Protein AF-R2V4A9-F1 (afdb_monomer_lite)

Sequence (110 aa):
MKKFIKDTKFKLESAVFAVGTLFITDPVFAATDPQAKLVQAGNTIKGVLTALIVVVGGIACAKIVIKYLPSIDDPQEKNTMYKALGTALLVTALGGALVWLVPWAYGLLA

Secondary structure (DSSP, 8-state):
-HHHHHHHHHHHHHHHHHHHHHT--------S-HHHHHHHHHHHHHHHHHHHHHHHHHHHHHHHHHHHGGGTTSHHHHHHHHHHHHHHHHHHHHHHHHHHHHHHHHHH--

Structure (mmCIF, N/CA/C/O backbone):
data_AF-R2V4A9-F1
#
_entry.id   AF-R2V4A9-F1
#
loop_
_atom_site.group_PDB
_atom_site.id
_atom_site.type_symbol
_atom_site.label_atom_id
_atom_site.label_alt_id
_atom_site.label_comp_id
_atom_site.label_asym_id
_atom_site.label_entity_id
_atom_site.label_seq_id
_atom_site.pdbx_PDB_ins_code
_atom_site.Cartn_x
_atom_site.Cartn_y
_atom_site.Cartn_z
_atom_site.occupancy
_atom_site.B_iso_or_equiv
_atom_site.auth_seq_id
_atom_site.auth_comp_id
_atom_site.auth_asym_id
_atom_site.auth_atom_id
_atom_site.pdbx_PDB_model_num
ATOM 1 N N . MET A 1 1 ? -7.029 -21.027 10.929 1.00 48.97 1 MET A N 1
ATOM 2 C CA . MET A 1 1 ? -6.510 -19.664 10.639 1.00 48.97 1 MET A CA 1
ATOM 3 C C . MET A 1 1 ? -5.490 -19.604 9.496 1.00 48.97 1 MET A C 1
ATOM 5 O O . MET A 1 1 ? -5.660 -18.771 8.618 1.00 48.97 1 MET A O 1
ATOM 9 N N . LYS A 1 2 ? -4.481 -20.491 9.426 1.00 50.06 2 LYS A N 1
ATOM 10 C CA . LYS A 1 2 ? -3.451 -20.477 8.356 1.00 50.06 2 LYS A CA 1
ATOM 11 C C . LYS A 1 2 ? -3.996 -20.573 6.916 1.00 50.06 2 LYS A C 1
ATOM 13 O O . LYS A 1 2 ? -3.485 -19.895 6.033 1.00 50.06 2 LYS A O 1
ATOM 18 N N . LYS A 1 3 ? -5.043 -21.378 6.691 1.00 54.78 3 LYS A N 1
ATOM 19 C CA . LYS A 1 3 ? -5.654 -21.591 5.364 1.00 54.78 3 LYS A CA 1
ATOM 20 C C . LYS A 1 3 ? -6.347 -20.326 4.830 1.00 54.78 3 LYS A C 1
ATOM 22 O O . LYS A 1 3 ? -6.019 -19.856 3.753 1.00 54.78 3 LYS A O 1
ATOM 27 N N . PHE A 1 4 ? -7.160 -19.682 5.669 1.00 52.19 4 PHE A N 1
ATOM 28 C CA . PHE A 1 4 ? -7.902 -18.460 5.327 1.00 52.19 4 PHE A CA 1
ATOM 29 C C . PHE A 1 4 ? -6.993 -17.267 4.967 1.00 52.19 4 PHE A C 1
ATOM 31 O O . PHE A 1 4 ? -7.293 -16.493 4.060 1.00 52.19 4 PHE A O 1
ATOM 38 N N . ILE A 1 5 ? -5.846 -17.138 5.646 1.00 57.91 5 ILE A N 1
ATOM 39 C CA . ILE A 1 5 ? -4.835 -16.111 5.341 1.00 57.91 5 ILE A CA 1
ATOM 40 C C . ILE A 1 5 ? -4.176 -16.388 3.983 1.00 57.91 5 ILE A C 1
ATOM 42 O O . ILE A 1 5 ? -3.952 -15.455 3.218 1.00 57.91 5 ILE A O 1
ATOM 46 N N . LYS A 1 6 ? -3.894 -17.658 3.661 1.00 56.19 6 LYS A N 1
ATOM 47 C CA . LYS A 1 6 ? -3.305 -18.057 2.375 1.00 56.19 6 LYS A CA 1
ATOM 48 C C . LYS A 1 6 ? -4.262 -17.784 1.209 1.00 56.19 6 LYS A C 1
ATOM 50 O O . LYS A 1 6 ? -3.846 -17.199 0.216 1.00 56.19 6 LYS A O 1
ATOM 55 N N . ASP A 1 7 ? -5.541 -18.111 1.378 1.00 51.75 7 ASP A N 1
ATOM 56 C CA . ASP A 1 7 ? -6.569 -17.906 0.350 1.00 51.75 7 ASP A CA 1
ATOM 57 C C . ASP A 1 7 ? -6.861 -16.413 0.111 1.00 51.75 7 ASP A C 1
ATOM 59 O O . ASP A 1 7 ? -7.098 -15.991 -1.019 1.00 51.75 7 ASP A O 1
ATOM 63 N N . THR A 1 8 ? -6.796 -15.585 1.160 1.00 60.22 8 THR A N 1
ATOM 64 C CA . THR A 1 8 ? -6.966 -14.124 1.044 1.00 60.22 8 THR A CA 1
ATOM 65 C C . THR A 1 8 ? -5.762 -13.464 0.367 1.00 60.22 8 THR A C 1
ATOM 67 O O . THR A 1 8 ? -5.945 -12.575 -0.460 1.00 60.22 8 THR A O 1
ATOM 70 N N . LYS A 1 9 ? -4.537 -13.922 0.666 1.00 59.56 9 LYS A N 1
ATOM 71 C CA . LYS A 1 9 ? -3.318 -13.467 -0.022 1.00 59.56 9 LYS A CA 1
ATOM 72 C C . LYS A 1 9 ? -3.349 -13.812 -1.508 1.00 59.56 9 LYS A C 1
ATOM 74 O O . LYS A 1 9 ? -3.130 -12.931 -2.325 1.00 59.56 9 LYS A O 1
ATOM 79 N N . PHE A 1 10 ? -3.722 -15.046 -1.849 1.00 60.72 10 PHE A N 1
ATOM 80 C CA . PHE A 1 10 ? -3.821 -15.491 -3.239 1.00 60.72 10 PHE A CA 1
ATOM 81 C C . PHE A 1 10 ? -4.851 -14.681 -4.046 1.00 60.72 10 PHE A C 1
ATOM 83 O O . PHE A 1 10 ? -4.580 -14.276 -5.171 1.00 60.72 10 PHE A O 1
ATOM 90 N N . LYS A 1 11 ? -6.013 -14.369 -3.451 1.00 69.50 11 LYS A N 1
ATOM 91 C CA . LYS A 1 11 ? -7.037 -13.517 -4.084 1.00 69.50 11 LYS A CA 1
ATOM 92 C C . LYS A 1 11 ? -6.574 -12.072 -4.282 1.00 69.50 11 LYS A C 1
ATOM 94 O O . LYS A 1 11 ? -6.892 -11.462 -5.302 1.00 69.50 11 LYS A O 1
ATOM 99 N N . LEU A 1 12 ? -5.830 -11.526 -3.320 1.00 66.12 12 LEU A N 1
ATOM 100 C CA . LEU A 1 12 ? -5.251 -10.187 -3.422 1.00 66.12 12 LEU A CA 1
ATOM 101 C C . LEU A 1 12 ? -4.189 -10.138 -4.527 1.00 66.12 12 LEU A C 1
ATOM 103 O O . LEU A 1 12 ? -4.226 -9.240 -5.359 1.00 66.12 12 LEU A O 1
ATOM 107 N N . GLU A 1 13 ? -3.303 -11.134 -4.582 1.00 68.06 13 GLU A N 1
ATOM 108 C CA . GLU A 1 13 ? -2.282 -11.268 -5.627 1.00 68.06 13 GLU A CA 1
ATOM 109 C C . GLU A 1 13 ? -2.910 -11.418 -7.018 1.00 68.06 13 GLU A C 1
ATOM 111 O O . GLU A 1 13 ? -2.482 -10.743 -7.951 1.00 68.06 13 GLU A O 1
ATOM 116 N N . SER A 1 14 ? -3.981 -12.209 -7.162 1.00 69.00 14 SER A N 1
ATOM 117 C CA . SER A 1 14 ? -4.682 -12.344 -8.446 1.00 69.00 14 SER A CA 1
ATOM 118 C C . SER A 1 14 ? -5.387 -11.057 -8.882 1.00 69.00 14 SER A C 1
ATOM 120 O O . SER A 1 14 ? -5.401 -10.739 -10.068 1.00 69.00 14 SER A O 1
ATOM 122 N N . ALA A 1 15 ? -5.955 -10.298 -7.938 1.00 70.75 15 ALA A N 1
ATOM 123 C CA . ALA A 1 15 ? -6.600 -9.020 -8.237 1.00 70.75 15 ALA A CA 1
ATOM 124 C C . ALA A 1 15 ? -5.564 -7.957 -8.632 1.00 70.75 15 ALA A C 1
ATOM 126 O O . ALA A 1 15 ? -5.769 -7.229 -9.598 1.00 70.75 15 ALA A O 1
ATOM 127 N N . VAL A 1 16 ? -4.424 -7.922 -7.935 1.00 67.56 16 VAL A N 1
ATOM 128 C CA . VAL A 1 16 ? -3.268 -7.083 -8.277 1.00 67.56 16 VAL A CA 1
ATOM 129 C C . VAL A 1 16 ? -2.733 -7.429 -9.664 1.00 67.56 16 VAL A C 1
ATOM 131 O O . VAL A 1 16 ? -2.485 -6.524 -10.454 1.00 67.56 16 VAL A O 1
ATOM 134 N N . PHE A 1 17 ? -2.602 -8.718 -9.983 1.00 69.56 17 PHE A N 1
ATOM 135 C CA . PHE A 1 17 ? -2.137 -9.171 -11.290 1.00 69.56 17 PHE A CA 1
ATOM 136 C C . PHE A 1 17 ? -3.105 -8.767 -12.408 1.00 69.56 17 PHE A C 1
ATOM 138 O O . PHE A 1 17 ? -2.676 -8.160 -13.384 1.00 69.56 17 PHE A O 1
ATOM 145 N N . ALA A 1 18 ? -4.408 -9.016 -12.232 1.00 70.88 18 ALA A N 1
ATOM 146 C CA . ALA A 1 18 ? -5.434 -8.680 -13.220 1.00 70.88 18 ALA A CA 1
ATOM 147 C C . ALA A 1 18 ? -5.531 -7.167 -13.477 1.00 70.88 18 ALA A C 1
ATOM 149 O O . ALA A 1 18 ? -5.573 -6.726 -14.627 1.00 70.88 18 ALA A O 1
ATOM 150 N N . VAL A 1 19 ? -5.512 -6.363 -12.409 1.00 67.75 19 VAL A N 1
ATOM 151 C CA . VAL A 1 19 ? -5.490 -4.899 -12.505 1.00 67.75 19 VAL A CA 1
ATOM 152 C C . VAL A 1 19 ? -4.182 -4.424 -13.143 1.00 67.75 19 VAL A C 1
ATOM 154 O O . VAL A 1 19 ? -4.213 -3.573 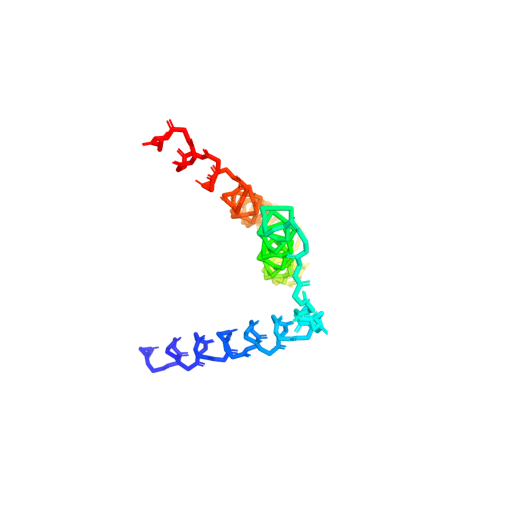-14.024 1.00 67.75 19 VAL A O 1
ATOM 157 N N . GLY A 1 20 ? -3.045 -5.018 -12.774 1.00 64.19 20 GLY A N 1
ATOM 158 C CA . GLY A 1 20 ? -1.741 -4.717 -13.363 1.00 64.19 20 GLY A CA 1
ATOM 159 C C . GLY A 1 20 ? -1.698 -4.957 -14.872 1.00 64.19 20 GLY A C 1
ATOM 160 O O . GLY A 1 20 ? -1.215 -4.099 -15.604 1.00 64.19 20 GLY A O 1
ATOM 161 N N . THR A 1 21 ? -2.274 -6.059 -15.361 1.00 64.88 21 THR A N 1
ATOM 162 C CA . THR A 1 21 ? -2.353 -6.343 -16.805 1.00 64.88 21 THR A CA 1
ATOM 163 C C . THR A 1 21 ? -3.237 -5.367 -17.580 1.00 64.88 21 THR A C 1
ATOM 165 O O . THR A 1 21 ? -2.939 -5.093 -18.737 1.00 64.88 21 THR A O 1
ATOM 168 N N . LEU A 1 22 ? -4.277 -4.790 -16.967 1.00 62.31 22 LEU A N 1
ATOM 169 C CA . LEU A 1 22 ? -5.114 -3.775 -17.626 1.00 62.31 22 LEU A CA 1
ATOM 170 C C . LEU A 1 22 ? -4.375 -2.446 -17.850 1.00 62.31 22 LEU A C 1
ATOM 172 O O . LEU A 1 22 ? -4.756 -1.686 -18.735 1.00 62.31 22 LEU A O 1
ATOM 176 N N . PHE A 1 23 ? -3.319 -2.171 -17.079 1.00 59.31 23 PHE A N 1
ATOM 177 C CA . PHE A 1 23 ? -2.495 -0.965 -17.218 1.00 59.31 23 PHE A CA 1
ATOM 178 C C . PHE A 1 23 ? -1.253 -1.161 -18.108 1.00 59.31 23 PHE A C 1
ATOM 180 O O . PHE A 1 23 ? -0.544 -0.192 -18.374 1.00 59.31 23 PHE A O 1
ATOM 187 N N . ILE A 1 24 ? -0.977 -2.387 -18.573 1.00 61.47 24 ILE A N 1
ATOM 188 C CA . ILE A 1 24 ? 0.168 -2.727 -19.434 1.00 61.47 24 ILE A CA 1
ATOM 189 C C . ILE A 1 24 ? -0.373 -3.172 -20.800 1.00 61.47 24 ILE A C 1
ATOM 191 O O . ILE A 1 24 ? -0.322 -4.346 -21.153 1.00 61.47 24 ILE A O 1
ATOM 195 N N . THR A 1 25 ? -0.951 -2.249 -21.567 1.00 56.59 25 THR A N 1
ATOM 196 C CA . THR A 1 25 ? -1.466 -2.545 -22.920 1.00 56.59 25 THR A CA 1
ATOM 197 C C . THR A 1 25 ? -0.662 -1.894 -24.040 1.00 56.59 25 THR A C 1
ATOM 199 O O . THR A 1 25 ? -1.074 -1.985 -25.191 1.00 56.59 25 THR A O 1
ATOM 202 N N . ASP A 1 26 ? 0.478 -1.260 -23.751 1.00 59.31 26 ASP A N 1
ATOM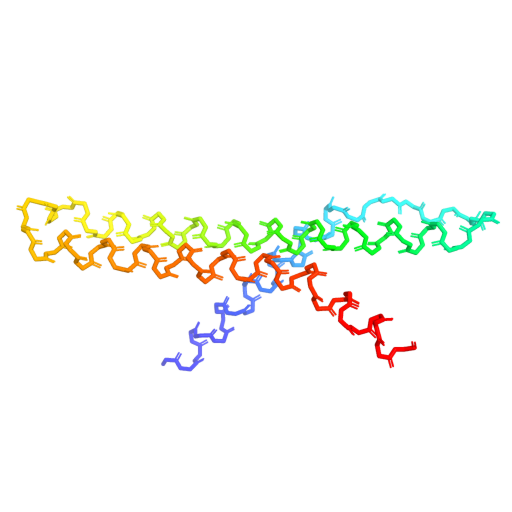 203 C CA . ASP A 1 26 ? 1.299 -0.657 -24.803 1.00 59.31 26 ASP A CA 1
ATOM 204 C C . ASP A 1 26 ? 2.145 -1.725 -25.526 1.00 59.31 26 ASP A C 1
ATOM 206 O O . ASP A 1 26 ? 3.036 -2.324 -24.911 1.00 59.31 26 ASP A O 1
ATOM 210 N N . PRO A 1 27 ? 1.911 -1.982 -26.829 1.00 56.53 27 PRO A N 1
ATOM 211 C CA . PRO A 1 27 ? 2.752 -2.880 -27.607 1.00 56.53 27 PRO A CA 1
ATOM 212 C C . PRO A 1 27 ? 4.163 -2.295 -27.752 1.00 56.53 27 PRO A C 1
ATOM 214 O O . PRO A 1 27 ? 4.352 -1.149 -28.167 1.00 56.53 27 PRO A O 1
ATOM 217 N N . VAL A 1 28 ? 5.176 -3.103 -27.431 1.00 54.12 28 VAL A N 1
ATOM 218 C CA . VAL A 1 28 ? 6.590 -2.759 -27.626 1.00 54.12 28 VAL A CA 1
ATOM 219 C C . VAL A 1 28 ? 6.907 -2.821 -29.121 1.00 54.12 28 VAL A C 1
ATOM 221 O O . VAL A 1 28 ? 7.280 -3.863 -29.653 1.00 54.12 28 VAL A O 1
ATOM 224 N N . PHE A 1 29 ? 6.754 -1.696 -29.818 1.00 54.47 29 PHE A N 1
ATOM 225 C CA . PHE A 1 29 ? 7.393 -1.503 -31.117 1.00 54.47 29 PHE A CA 1
ATOM 226 C C . PHE A 1 29 ? 8.893 -1.290 -30.903 1.00 54.47 29 PHE A C 1
ATOM 228 O O . PHE A 1 29 ? 9.291 -0.593 -29.967 1.00 54.47 29 PHE A O 1
ATOM 235 N N . ALA A 1 30 ? 9.717 -1.915 -31.750 1.00 53.78 30 ALA A N 1
ATOM 236 C CA . ALA A 1 30 ? 11.175 -1.819 -31.719 1.00 53.78 30 ALA A CA 1
ATOM 237 C C . ALA A 1 30 ? 11.616 -0.351 -31.581 1.00 53.78 30 ALA A C 1
ATOM 239 O O . ALA A 1 30 ? 11.436 0.456 -32.491 1.00 53.78 30 ALA A O 1
ATOM 240 N N . ALA A 1 31 ? 12.119 0.009 -30.402 1.00 54.41 31 ALA A N 1
ATOM 241 C CA . ALA A 1 31 ? 12.403 1.390 -30.057 1.00 54.41 31 ALA A CA 1
ATOM 242 C C . ALA A 1 31 ? 13.780 1.808 -30.576 1.00 54.41 31 ALA A C 1
ATOM 244 O O . ALA A 1 31 ? 14.772 1.124 -30.336 1.00 54.41 31 ALA A O 1
ATOM 245 N N . THR A 1 32 ? 13.838 2.966 -31.229 1.00 61.31 32 THR A N 1
ATOM 246 C CA . THR A 1 32 ? 15.072 3.654 -31.639 1.00 61.31 32 THR A CA 1
ATOM 247 C C . THR A 1 32 ? 15.928 4.111 -30.452 1.00 61.31 32 THR A C 1
ATOM 249 O O . THR A 1 32 ? 17.126 4.301 -30.624 1.00 61.31 32 THR A O 1
ATOM 252 N N . ASP A 1 33 ? 15.339 4.244 -29.256 1.00 68.25 33 ASP A N 1
ATOM 253 C CA . ASP A 1 33 ? 16.036 4.564 -28.004 1.00 68.25 33 ASP A CA 1
ATOM 254 C C . ASP A 1 33 ? 15.528 3.672 -26.844 1.00 68.25 33 ASP A C 1
ATOM 256 O O . ASP A 1 33 ? 14.510 3.972 -26.199 1.00 68.25 33 ASP A O 1
ATOM 260 N N . PRO A 1 34 ? 16.197 2.532 -26.589 1.00 73.75 34 PRO A N 1
ATOM 261 C CA . PRO A 1 34 ? 15.801 1.576 -25.557 1.00 73.75 34 PRO A CA 1
ATOM 262 C C . PRO A 1 34 ? 15.770 2.174 -24.145 1.00 73.75 34 PRO A C 1
ATOM 264 O O . PRO A 1 34 ? 14.937 1.779 -23.328 1.00 73.75 34 PRO A O 1
ATOM 267 N N . GLN A 1 35 ? 16.633 3.150 -23.845 1.00 75.69 35 GLN A N 1
ATOM 268 C CA . GLN A 1 35 ? 16.759 3.713 -22.501 1.00 75.69 35 GLN A CA 1
ATOM 269 C C . GLN A 1 35 ? 15.528 4.542 -22.120 1.00 75.69 35 GLN A C 1
ATOM 271 O O . GLN A 1 35 ? 14.984 4.381 -21.025 1.00 75.69 35 GLN A O 1
ATOM 276 N N . ALA A 1 36 ? 15.027 5.366 -23.042 1.00 74.81 36 ALA A N 1
ATOM 277 C CA . ALA A 1 36 ? 13.812 6.150 -22.824 1.00 74.81 36 ALA A CA 1
ATOM 278 C C . ALA A 1 36 ? 12.586 5.255 -22.559 1.00 74.81 36 ALA A C 1
ATOM 280 O O . ALA A 1 36 ? 11.746 5.568 -21.710 1.00 74.81 36 ALA A O 1
ATOM 281 N N . LYS A 1 37 ? 12.498 4.101 -23.237 1.00 75.06 37 LYS A N 1
ATOM 282 C CA . LYS A 1 37 ? 11.414 3.130 -23.024 1.00 75.06 37 LYS A CA 1
ATOM 283 C C . LYS A 1 37 ? 11.513 2.414 -21.682 1.00 75.06 37 LYS A C 1
ATOM 285 O O . LYS A 1 37 ? 10.483 2.222 -21.039 1.00 75.06 37 LYS A O 1
ATOM 290 N N . LEU A 1 38 ? 12.720 2.076 -21.226 1.00 77.75 38 LEU A N 1
ATOM 291 C CA . LEU A 1 38 ? 12.925 1.484 -19.900 1.00 77.75 38 LEU A CA 1
ATOM 292 C C . LEU A 1 38 ? 12.543 2.457 -18.778 1.00 77.75 38 LEU A C 1
ATOM 294 O O . LEU A 1 38 ? 11.885 2.053 -17.819 1.00 77.75 38 LEU A O 1
ATOM 298 N N . VAL A 1 39 ? 12.878 3.744 -18.916 1.00 81.69 39 VAL A N 1
ATOM 299 C CA . VAL A 1 39 ? 12.470 4.779 -17.951 1.00 81.69 39 VAL A CA 1
ATOM 300 C C . VAL A 1 39 ? 10.948 4.939 -17.930 1.00 81.69 39 VAL A C 1
ATOM 302 O O . VAL A 1 39 ? 10.352 4.995 -16.852 1.00 81.69 39 VAL A O 1
ATOM 305 N N . GLN A 1 40 ? 10.304 4.958 -19.101 1.00 81.00 40 GLN A N 1
ATOM 306 C CA . GLN A 1 40 ? 8.846 5.023 -19.202 1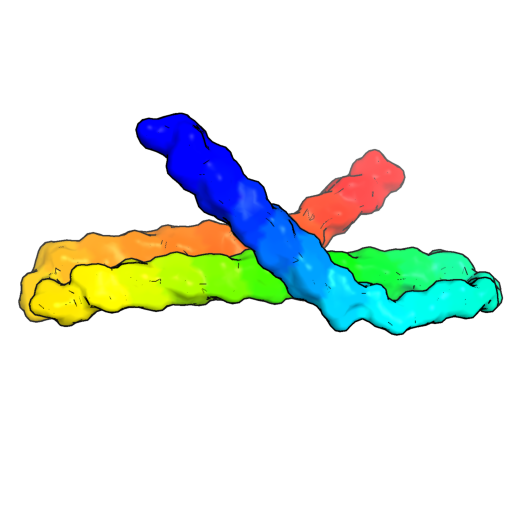.00 81.00 40 GLN A CA 1
ATOM 307 C C . GLN A 1 40 ? 8.183 3.808 -18.539 1.00 81.00 40 GLN A C 1
ATOM 309 O O . GLN A 1 40 ? 7.323 3.983 -17.679 1.00 81.00 40 GLN A O 1
ATOM 314 N N . ALA A 1 41 ? 8.624 2.591 -18.869 1.00 78.31 41 ALA A N 1
ATOM 315 C CA . ALA A 1 41 ? 8.110 1.362 -18.268 1.00 78.31 41 ALA A CA 1
ATOM 316 C C . ALA A 1 41 ? 8.313 1.341 -16.743 1.00 78.31 41 ALA A C 1
ATOM 318 O O . ALA A 1 41 ? 7.392 1.006 -15.997 1.00 78.31 41 ALA A O 1
ATOM 319 N N . GLY A 1 42 ? 9.485 1.772 -16.263 1.00 82.56 42 GLY A N 1
ATOM 320 C CA . GLY A 1 42 ? 9.771 1.904 -14.836 1.00 82.56 42 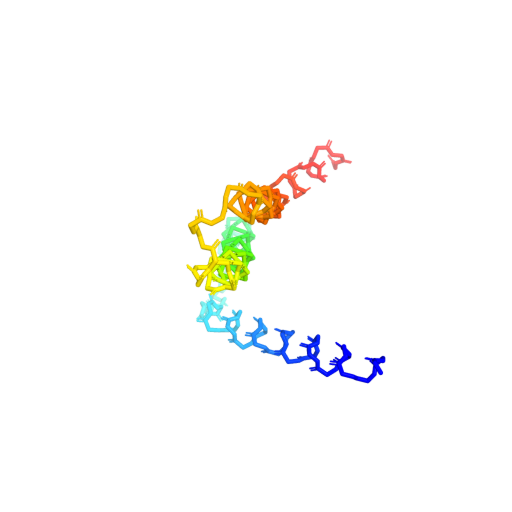GLY A CA 1
ATOM 321 C C . GLY A 1 42 ? 8.829 2.882 -14.128 1.00 82.56 42 GLY A C 1
ATOM 322 O O . GLY A 1 42 ? 8.355 2.591 -13.030 1.00 82.56 42 GLY A O 1
ATOM 323 N N . ASN A 1 43 ? 8.499 4.010 -14.758 1.00 85.69 43 ASN A N 1
ATOM 324 C CA . ASN A 1 43 ? 7.532 4.965 -14.212 1.00 85.69 43 ASN A CA 1
ATOM 325 C C . ASN A 1 43 ? 6.095 4.421 -14.229 1.00 85.69 43 ASN A C 1
ATOM 327 O O . ASN A 1 43 ? 5.370 4.627 -13.255 1.00 85.69 43 ASN A O 1
ATOM 331 N N . THR A 1 44 ? 5.699 3.672 -15.263 1.00 85.38 44 THR A N 1
ATOM 332 C CA . THR A 1 44 ? 4.393 2.992 -15.303 1.00 85.38 44 THR A CA 1
ATOM 333 C C . THR A 1 44 ? 4.257 1.988 -14.158 1.00 85.38 44 THR A C 1
ATOM 335 O O . THR A 1 44 ? 3.260 2.012 -13.438 1.00 85.38 44 THR A O 1
ATOM 338 N N . ILE A 1 45 ? 5.281 1.160 -13.919 1.00 85.56 45 ILE A N 1
ATOM 339 C CA . ILE A 1 45 ? 5.286 0.182 -12.818 1.00 85.56 45 ILE A CA 1
ATOM 340 C C . ILE A 1 45 ? 5.170 0.883 -11.458 1.00 85.56 45 ILE A C 1
ATOM 342 O O . ILE A 1 45 ? 4.364 0.466 -10.623 1.00 85.56 45 ILE A O 1
ATOM 346 N N . LYS A 1 46 ? 5.919 1.976 -11.241 1.00 85.62 46 LYS A N 1
ATOM 347 C CA . LYS A 1 46 ? 5.794 2.796 -10.023 1.00 85.62 46 LYS A CA 1
ATOM 348 C C . LYS A 1 46 ? 4.370 3.326 -9.855 1.00 85.62 46 LYS A C 1
ATOM 350 O O . LYS A 1 46 ? 3.805 3.208 -8.772 1.00 85.62 46 LYS A O 1
ATOM 355 N N . GLY A 1 47 ? 3.773 3.845 -10.927 1.00 86.00 47 GLY A N 1
ATOM 356 C CA . GLY A 1 47 ? 2.400 4.349 -10.923 1.00 86.00 47 GLY A CA 1
ATOM 357 C C . GLY A 1 47 ? 1.380 3.289 -10.503 1.00 86.00 47 GLY A C 1
ATOM 358 O O . GLY A 1 47 ? 0.591 3.529 -9.588 1.00 86.00 47 GLY A O 1
ATOM 359 N N . VAL A 1 48 ? 1.437 2.098 -11.106 1.00 87.94 48 VAL A N 1
ATOM 360 C CA . VAL A 1 48 ? 0.527 0.985 -10.781 1.00 87.94 48 VAL A CA 1
ATOM 361 C C . VAL A 1 48 ? 0.712 0.519 -9.333 1.00 87.94 48 VAL A C 1
ATOM 363 O O . VAL A 1 48 ? -0.270 0.354 -8.609 1.00 87.94 48 VAL A O 1
ATOM 366 N N . LEU A 1 49 ? 1.958 0.357 -8.875 1.00 87.69 49 LEU A N 1
ATOM 367 C CA . LEU A 1 49 ? 2.252 -0.044 -7.496 1.00 87.69 49 LEU A CA 1
ATOM 368 C C . LEU A 1 49 ? 1.749 0.988 -6.479 1.00 87.69 49 LEU A C 1
ATOM 370 O O . LEU A 1 49 ? 1.098 0.614 -5.503 1.00 87.69 49 LEU A O 1
ATOM 374 N N . THR A 1 50 ? 1.993 2.282 -6.710 1.00 89.62 50 THR A N 1
ATOM 375 C CA . THR A 1 50 ? 1.474 3.347 -5.841 1.00 89.62 50 THR A CA 1
ATOM 376 C C . THR A 1 50 ? -0.056 3.352 -5.828 1.00 89.62 50 THR A C 1
ATOM 378 O O . THR A 1 50 ? -0.645 3.415 -4.749 1.00 89.62 50 THR A O 1
ATOM 381 N N . ALA A 1 51 ? -0.708 3.223 -6.988 1.00 85.19 51 ALA A N 1
ATOM 382 C CA . ALA A 1 51 ? -2.168 3.197 -7.082 1.00 85.19 51 ALA A CA 1
ATOM 383 C C . ALA A 1 51 ? -2.779 2.036 -6.281 1.00 85.19 51 ALA A C 1
ATOM 385 O O . ALA A 1 51 ? -3.723 2.239 -5.517 1.00 85.19 51 ALA A O 1
ATOM 386 N N . LEU A 1 52 ? -2.202 0.836 -6.381 1.00 88.31 52 LEU A N 1
ATOM 387 C CA . LEU A 1 52 ? -2.654 -0.328 -5.616 1.00 88.31 52 LEU A CA 1
ATOM 388 C C . LEU A 1 52 ? -2.519 -0.119 -4.102 1.00 88.31 52 LEU A C 1
ATOM 390 O O . LEU A 1 52 ? -3.450 -0.430 -3.357 1.00 88.31 52 LEU A O 1
ATOM 394 N N . ILE A 1 53 ? -1.396 0.440 -3.642 1.00 91.44 53 ILE A N 1
ATOM 395 C CA . ILE A 1 53 ? -1.180 0.729 -2.216 1.00 91.44 53 ILE A CA 1
ATOM 396 C C . ILE A 1 53 ? -2.213 1.737 -1.706 1.00 91.44 53 ILE A C 1
ATOM 398 O O . ILE A 1 53 ? -2.801 1.521 -0.646 1.00 91.44 53 ILE A O 1
ATOM 402 N N . VAL A 1 54 ? -2.479 2.799 -2.470 1.00 91.19 54 VAL A N 1
ATOM 403 C CA . VAL A 1 54 ? -3.475 3.818 -2.107 1.00 91.19 54 VAL A CA 1
ATOM 404 C C . VAL A 1 54 ? -4.881 3.220 -2.037 1.00 91.19 54 VAL A C 1
ATOM 406 O O . VAL A 1 54 ? -5.605 3.500 -1.084 1.00 91.19 54 VAL A O 1
ATOM 409 N N . VAL A 1 55 ? -5.262 2.352 -2.980 1.00 90.06 55 VAL A N 1
ATOM 410 C CA . VAL A 1 55 ? -6.573 1.678 -2.962 1.00 90.06 55 VAL A CA 1
ATOM 411 C C . VAL A 1 55 ? -6.719 0.789 -1.727 1.00 90.06 55 VAL A C 1
ATOM 413 O O . VAL A 1 55 ? -7.701 0.906 -0.992 1.00 90.06 55 VAL A O 1
ATOM 416 N N . VAL A 1 56 ? -5.736 -0.073 -1.448 1.00 90.06 56 VAL A N 1
ATOM 417 C CA . VAL A 1 56 ? -5.779 -0.967 -0.278 1.00 90.06 56 VAL A CA 1
ATOM 418 C C . VAL A 1 56 ? -5.779 -0.166 1.029 1.00 90.06 56 VAL A C 1
ATOM 420 O O . VAL A 1 56 ? -6.549 -0.477 1.942 1.00 90.06 56 VAL A O 1
ATOM 423 N N . GLY A 1 57 ? -4.965 0.889 1.110 1.00 91.69 57 GLY A N 1
ATOM 424 C CA . GLY A 1 57 ? -4.912 1.788 2.258 1.00 91.69 57 GLY A CA 1
ATOM 425 C C . GLY A 1 57 ? -6.221 2.541 2.487 1.00 91.69 57 GLY A C 1
ATOM 426 O O . GLY A 1 57 ? -6.715 2.594 3.615 1.00 91.69 57 GLY A O 1
ATOM 427 N N . GLY A 1 58 ? -6.844 3.037 1.415 1.00 90.19 58 GLY A N 1
ATOM 428 C CA . GLY A 1 58 ? -8.156 3.679 1.457 1.00 90.19 58 GLY A CA 1
ATOM 429 C C . GLY A 1 58 ? -9.249 2.738 1.966 1.00 90.19 58 GLY A C 1
ATOM 430 O O . GLY A 1 58 ? -10.009 3.105 2.862 1.00 90.19 58 GLY A O 1
ATOM 431 N N . ILE A 1 59 ? -9.275 1.489 1.483 1.00 92.06 59 ILE A N 1
ATOM 432 C CA . ILE A 1 59 ? -10.217 0.464 1.966 1.00 92.06 59 ILE A CA 1
ATOM 433 C C . ILE A 1 59 ? -9.984 0.169 3.456 1.00 92.06 59 ILE A C 1
ATOM 435 O O . ILE A 1 59 ? -10.944 0.050 4.220 1.00 92.06 59 ILE A O 1
ATOM 439 N N . ALA A 1 60 ? -8.729 0.070 3.900 1.00 92.19 60 ALA A N 1
ATOM 440 C CA . ALA A 1 60 ? -8.410 -0.146 5.311 1.00 92.19 60 ALA A CA 1
ATOM 441 C C . ALA A 1 60 ? -8.882 1.022 6.196 1.00 92.19 60 ALA A C 1
ATOM 443 O O . ALA A 1 60 ? -9.487 0.783 7.243 1.00 92.19 60 ALA A O 1
ATOM 444 N N . CYS A 1 61 ? -8.681 2.266 5.753 1.00 91.00 61 CYS A N 1
ATOM 445 C CA . CYS A 1 61 ? -9.155 3.461 6.452 1.00 91.00 61 CYS A CA 1
ATOM 446 C C . CYS A 1 61 ? -10.687 3.492 6.543 1.00 91.00 61 CYS A C 1
ATOM 448 O O . CYS A 1 61 ? -11.234 3.678 7.630 1.00 91.00 61 CYS A O 1
ATOM 450 N N . ALA A 1 62 ? -11.384 3.222 5.434 1.00 91.94 62 ALA A N 1
ATOM 451 C CA . ALA A 1 62 ? -12.844 3.155 5.404 1.00 91.94 62 ALA A CA 1
ATOM 452 C C . ALA A 1 62 ? -13.388 2.093 6.373 1.00 91.94 62 ALA A C 1
ATOM 454 O O . ALA A 1 62 ? -14.335 2.351 7.114 1.00 91.94 62 ALA A O 1
ATOM 455 N N . LYS A 1 63 ? -12.745 0.919 6.441 1.00 90.81 63 LYS A N 1
ATOM 456 C CA . LYS A 1 63 ? -13.114 -0.136 7.396 1.00 90.81 63 LYS A CA 1
ATOM 457 C C . LYS A 1 63 ? -12.972 0.301 8.854 1.00 90.81 63 LYS A C 1
ATOM 459 O O . LYS A 1 63 ? -13.797 -0.096 9.672 1.00 90.81 63 LYS A O 1
ATOM 464 N N . ILE A 1 64 ? -11.940 1.080 9.188 1.00 92.06 64 ILE A N 1
ATOM 465 C CA . ILE A 1 64 ? -11.758 1.615 10.545 1.00 92.06 64 ILE A CA 1
ATOM 466 C C . ILE A 1 64 ? -12.902 2.573 10.871 1.00 92.06 64 ILE A C 1
ATOM 468 O O . ILE A 1 64 ? -13.561 2.392 11.889 1.00 92.06 64 ILE A O 1
ATOM 472 N N . VAL A 1 65 ? -13.189 3.529 9.984 1.00 90.88 65 VAL A N 1
ATOM 473 C CA . VAL A 1 65 ? -14.269 4.505 10.193 1.00 90.88 65 VAL A CA 1
ATOM 474 C C . VAL A 1 65 ? -15.613 3.803 10.383 1.00 90.88 65 VAL A C 1
ATOM 476 O O . VAL A 1 65 ? -16.275 4.042 11.386 1.00 90.88 65 VAL A O 1
ATOM 479 N N . ILE A 1 66 ? -15.981 2.873 9.494 1.00 93.00 66 ILE A N 1
ATOM 480 C CA . ILE A 1 66 ? -17.253 2.131 9.583 1.00 93.00 66 ILE A CA 1
ATOM 481 C C . ILE A 1 66 ? -17.368 1.363 10.907 1.00 93.00 66 ILE A C 1
ATOM 483 O O . ILE A 1 66 ? -18.454 1.291 11.476 1.00 93.00 66 ILE A O 1
ATOM 487 N N . LYS A 1 67 ? -16.263 0.804 11.418 1.00 91.00 67 LYS A N 1
ATOM 488 C CA . LYS A 1 67 ? -16.262 0.039 12.672 1.00 91.00 67 LYS A CA 1
ATOM 489 C C . LYS A 1 67 ? -16.551 0.910 13.898 1.00 91.00 67 LYS A C 1
ATOM 491 O O . LYS A 1 67 ? -17.251 0.450 14.792 1.00 91.00 67 LYS A O 1
ATOM 496 N N . TYR A 1 68 ? -15.996 2.119 13.956 1.00 89.62 68 TYR A N 1
ATOM 497 C CA . TYR A 1 68 ? -16.110 2.994 15.130 1.00 89.62 68 TYR A CA 1
ATOM 498 C C . TYR A 1 68 ? -17.234 4.035 15.013 1.00 89.62 68 TYR A C 1
ATOM 500 O O . TYR A 1 68 ? -17.585 4.654 16.012 1.00 89.62 68 TYR A O 1
ATOM 508 N N . LEU A 1 69 ? -17.837 4.200 13.829 1.00 90.25 69 LEU A N 1
ATOM 509 C CA . LEU A 1 69 ? -18.945 5.134 13.597 1.00 90.25 69 LEU A CA 1
ATOM 510 C C . LEU A 1 69 ? -20.127 4.956 14.573 1.00 90.25 69 LEU A C 1
ATOM 512 O O . LEU A 1 69 ? -20.611 5.970 15.068 1.00 90.25 69 LEU A O 1
ATOM 516 N N . PRO A 1 70 ? -20.582 3.727 14.909 1.00 91.25 70 PRO A N 1
ATOM 517 C CA . PRO A 1 70 ? -21.705 3.540 15.833 1.00 91.25 70 PRO A CA 1
ATOM 518 C C . PRO A 1 70 ? -21.398 3.936 17.284 1.00 91.25 70 PRO A C 1
ATOM 520 O O . PRO A 1 70 ? -22.319 4.117 18.071 1.00 91.25 70 PRO A O 1
ATOM 523 N N . SER A 1 71 ? -20.118 4.036 17.650 1.00 89.38 71 SER A N 1
ATOM 524 C CA . SER A 1 71 ? -19.651 4.308 19.017 1.00 89.38 71 SER A CA 1
ATOM 525 C C . SER A 1 71 ? -18.885 5.631 19.107 1.00 89.38 71 SER A C 1
ATOM 527 O O . SER A 1 71 ? -18.101 5.836 20.028 1.00 89.38 71 SER A O 1
ATOM 529 N N . ILE A 1 72 ? -19.089 6.536 18.144 1.00 84.00 72 ILE A N 1
ATOM 530 C CA . ILE A 1 72 ? -18.327 7.788 18.029 1.00 84.00 72 ILE A CA 1
ATOM 531 C C . ILE A 1 72 ? -18.609 8.789 19.158 1.00 84.00 72 ILE A C 1
ATOM 533 O O . ILE A 1 72 ? -17.794 9.680 19.423 1.00 84.00 72 ILE A O 1
ATOM 537 N N . ASP A 1 73 ? -19.749 8.621 19.823 1.00 85.25 73 ASP A N 1
ATOM 538 C CA . ASP A 1 73 ? -20.173 9.444 20.950 1.00 85.25 73 ASP A CA 1
ATOM 539 C C . ASP A 1 73 ? -19.342 9.160 22.213 1.00 85.25 73 ASP A C 1
ATOM 541 O O . ASP A 1 73 ? -19.211 10.038 23.067 1.00 85.25 73 ASP A O 1
ATOM 545 N N . ASP A 1 74 ? -18.710 7.981 22.309 1.00 88.38 74 ASP A N 1
ATOM 546 C CA . ASP A 1 74 ? -17.788 7.649 23.396 1.00 88.38 74 ASP A CA 1
ATOM 547 C C . ASP A 1 74 ? -16.403 8.298 23.154 1.00 88.38 74 ASP A C 1
ATOM 549 O O . ASP A 1 74 ? -15.727 8.013 22.151 1.00 88.38 74 ASP A O 1
ATOM 553 N N . PRO A 1 75 ? -15.923 9.166 24.069 1.00 87.19 75 PRO A N 1
ATOM 554 C CA . PRO A 1 75 ? -14.612 9.800 23.958 1.00 87.19 75 PRO A CA 1
ATOM 555 C C . PRO A 1 75 ? -13.435 8.818 23.842 1.00 87.19 75 PRO A C 1
ATOM 557 O O . PRO A 1 75 ? -12.449 9.135 23.165 1.00 87.19 75 PRO A O 1
ATOM 560 N N . GLN A 1 76 ? -13.505 7.650 24.489 1.00 89.31 76 GLN A N 1
ATOM 561 C CA . GLN A 1 76 ? -12.434 6.650 24.456 1.00 89.31 76 GLN A CA 1
ATOM 562 C C . GLN A 1 76 ? -12.363 5.947 23.098 1.00 89.31 76 GLN A C 1
ATOM 564 O O . GLN A 1 76 ? -11.282 5.859 22.503 1.00 89.31 76 GLN A O 1
ATOM 569 N N . GLU A 1 77 ? -13.506 5.506 22.578 1.00 87.81 77 GLU A N 1
ATOM 570 C CA . GLU A 1 77 ? -13.602 4.835 21.278 1.00 87.81 77 GLU A CA 1
ATOM 571 C C . GLU A 1 77 ? -13.205 5.775 20.135 1.00 87.81 77 GLU A C 1
ATOM 573 O O . GLU A 1 77 ? -12.447 5.397 19.239 1.00 87.81 77 GLU A O 1
ATOM 578 N N . LYS A 1 78 ? -13.590 7.053 20.219 1.00 86.69 78 LYS A N 1
ATOM 579 C CA . LYS A 1 78 ? -13.168 8.086 19.266 1.00 86.69 78 LYS A CA 1
ATOM 580 C C . LYS A 1 78 ? -11.649 8.297 19.250 1.00 86.69 78 LYS A C 1
ATOM 582 O O . LYS A 1 78 ? -11.050 8.403 18.178 1.00 86.69 78 LYS A O 1
ATOM 587 N N . ASN A 1 79 ? -10.998 8.338 20.415 1.00 92.25 79 ASN A N 1
ATOM 588 C CA . ASN A 1 79 ? -9.536 8.461 20.488 1.00 92.25 79 ASN A CA 1
ATOM 589 C C . ASN A 1 79 ? -8.835 7.225 19.896 1.00 92.25 79 ASN A C 1
ATOM 591 O O . ASN A 1 79 ? -7.839 7.345 19.178 1.00 92.25 79 ASN A O 1
ATOM 595 N N . THR A 1 80 ? -9.378 6.035 20.152 1.00 91.88 80 THR A N 1
ATOM 596 C CA . THR A 1 80 ? -8.882 4.779 19.573 1.00 91.88 80 THR A CA 1
ATOM 597 C C . THR A 1 80 ? -9.053 4.757 18.054 1.00 91.88 80 THR A C 1
ATOM 599 O O . THR A 1 80 ? -8.114 4.390 17.342 1.00 91.88 80 THR A O 1
ATOM 602 N N . MET A 1 81 ? -10.195 5.226 17.545 1.00 92.62 81 MET A N 1
ATOM 603 C CA . MET A 1 81 ? -10.451 5.375 16.114 1.00 92.62 81 MET A CA 1
ATOM 604 C C . MET A 1 81 ? -9.409 6.280 15.453 1.00 92.62 81 MET A C 1
ATOM 606 O O . MET A 1 81 ? -8.813 5.874 14.456 1.00 92.62 81 MET A O 1
ATOM 610 N N . TYR A 1 82 ? -9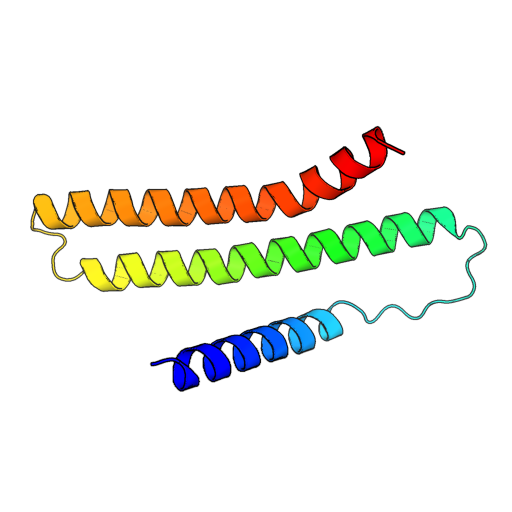.143 7.471 16.001 1.00 92.88 82 TYR A N 1
ATOM 611 C CA . TYR A 1 82 ? -8.166 8.395 15.414 1.00 92.88 82 TYR A CA 1
ATOM 612 C C . TYR A 1 82 ? -6.742 7.845 15.430 1.00 92.88 82 TYR A C 1
ATOM 614 O O . TYR A 1 82 ? -6.022 8.005 14.445 1.00 92.88 82 TYR A O 1
ATOM 622 N N . LYS A 1 83 ? -6.343 7.147 16.498 1.00 93.56 83 LYS A N 1
ATOM 623 C CA . LYS A 1 83 ? -5.045 6.462 16.542 1.00 93.56 83 LYS A CA 1
ATOM 624 C C . LYS A 1 83 ? -4.949 5.393 15.458 1.00 93.56 83 LYS A C 1
ATOM 626 O O . LYS A 1 83 ? -3.994 5.395 14.686 1.00 93.56 83 LYS A O 1
ATOM 631 N N . ALA A 1 84 ? -5.956 4.526 15.357 1.00 92.12 84 ALA A N 1
ATOM 632 C CA . ALA A 1 84 ? -5.987 3.465 14.355 1.00 92.12 84 ALA A CA 1
ATOM 633 C C . ALA A 1 84 ? -5.996 4.025 12.922 1.00 92.12 84 ALA A C 1
ATOM 635 O O . ALA A 1 84 ? -5.250 3.547 12.066 1.00 92.12 84 ALA A O 1
ATOM 636 N N . LEU A 1 85 ? -6.802 5.059 12.669 1.00 94.06 85 LEU A N 1
ATOM 637 C CA . LEU A 1 85 ? -6.894 5.729 11.374 1.00 94.06 85 LEU A CA 1
ATOM 638 C C . LEU A 1 85 ? -5.575 6.419 11.006 1.00 94.06 85 LEU A C 1
ATOM 640 O O . LEU A 1 85 ? -5.095 6.261 9.886 1.00 94.06 85 LEU A O 1
ATOM 644 N N . GLY A 1 86 ? -4.961 7.131 11.954 1.00 93.19 86 GLY A N 1
ATOM 645 C CA . GLY A 1 86 ? -3.668 7.783 11.765 1.00 93.19 86 GLY A CA 1
ATOM 646 C C . GLY A 1 86 ? -2.562 6.784 11.432 1.00 93.19 86 GLY A C 1
ATOM 647 O O . GLY A 1 86 ? -1.799 7.006 10.495 1.00 93.19 86 GLY A O 1
ATOM 648 N N . THR A 1 87 ? -2.512 5.640 12.123 1.00 93.31 87 THR A N 1
ATOM 649 C CA . THR A 1 87 ? -1.563 4.566 11.793 1.00 93.31 87 THR A CA 1
ATOM 650 C C . THR A 1 87 ? -1.826 3.982 10.405 1.00 93.31 87 THR A C 1
ATOM 652 O O . THR A 1 87 ? -0.879 3.780 9.648 1.00 93.31 87 THR A O 1
ATOM 655 N N . ALA A 1 88 ? -3.088 3.742 10.034 1.00 92.31 88 ALA A N 1
ATOM 656 C CA . ALA A 1 88 ? -3.431 3.209 8.715 1.00 92.31 88 ALA A CA 1
ATOM 657 C C . ALA A 1 88 ? -3.034 4.167 7.579 1.00 92.31 88 ALA A C 1
ATOM 659 O O . ALA A 1 88 ? -2.444 3.733 6.584 1.00 92.31 88 ALA A O 1
ATOM 660 N N . LEU A 1 89 ? -3.285 5.468 7.747 1.00 93.00 89 LEU A N 1
ATOM 661 C CA . LEU A 1 89 ? -2.855 6.496 6.800 1.00 93.00 89 LEU A CA 1
ATOM 662 C C . LEU A 1 89 ? -1.331 6.592 6.719 1.00 93.00 89 LEU A C 1
ATOM 664 O O . LEU A 1 89 ? -0.786 6.632 5.619 1.00 93.00 89 LEU A O 1
ATOM 668 N N . LEU A 1 90 ? -0.636 6.562 7.859 1.00 93.94 90 LEU A N 1
ATOM 669 C CA . LEU A 1 90 ? 0.823 6.641 7.906 1.00 93.94 90 LEU A CA 1
ATOM 670 C C . LEU A 1 90 ? 1.471 5.446 7.201 1.00 93.94 90 LEU A C 1
ATOM 672 O O . LEU A 1 90 ? 2.353 5.632 6.369 1.00 93.94 90 LEU A O 1
ATOM 676 N N . VAL A 1 91 ? 1.004 4.225 7.470 1.00 92.25 91 VAL A N 1
ATOM 677 C CA . VAL A 1 91 ? 1.519 3.018 6.805 1.00 92.25 91 VAL A CA 1
ATOM 678 C C . VAL A 1 91 ? 1.230 3.050 5.303 1.00 92.25 91 VAL A C 1
ATOM 680 O O . VAL A 1 91 ? 2.089 2.667 4.511 1.00 92.25 91 VAL A O 1
ATOM 683 N N . THR A 1 92 ? 0.063 3.554 4.894 1.00 93.25 92 THR A N 1
ATOM 684 C CA . THR A 1 92 ? -0.277 3.718 3.471 1.00 93.25 92 THR A CA 1
ATOM 685 C C . THR A 1 92 ? 0.648 4.729 2.792 1.00 93.25 92 THR A C 1
ATOM 687 O O . THR A 1 92 ? 1.178 4.451 1.716 1.00 93.25 92 THR A O 1
ATOM 690 N N . ALA A 1 93 ? 0.888 5.875 3.432 1.00 92.31 93 ALA A N 1
ATOM 691 C CA . ALA A 1 93 ? 1.779 6.912 2.923 1.00 92.31 93 ALA A CA 1
ATOM 692 C C . ALA A 1 93 ? 3.229 6.418 2.821 1.00 92.31 93 ALA A C 1
ATOM 694 O O . ALA A 1 93 ? 3.875 6.622 1.794 1.00 92.31 93 ALA A O 1
ATOM 695 N N . LEU A 1 94 ? 3.718 5.704 3.842 1.00 93.31 94 LEU A N 1
ATOM 696 C CA . LEU A 1 94 ? 5.037 5.074 3.811 1.00 93.31 94 LEU A CA 1
ATOM 697 C C . LEU A 1 94 ? 5.131 4.030 2.696 1.00 93.31 94 LEU A C 1
ATOM 699 O O . LEU A 1 94 ? 6.098 4.038 1.940 1.00 93.31 94 LEU A O 1
ATOM 703 N N . GLY A 1 95 ? 4.119 3.171 2.545 1.00 90.44 95 GLY A N 1
ATOM 704 C CA . GLY A 1 95 ? 4.070 2.185 1.468 1.00 90.44 95 GLY A CA 1
ATOM 705 C C . GLY A 1 95 ? 4.158 2.840 0.088 1.00 90.44 95 GLY A C 1
ATOM 706 O O . GLY A 1 95 ? 4.962 2.419 -0.740 1.00 90.44 95 GLY A O 1
ATOM 707 N N . GLY A 1 96 ? 3.389 3.909 -0.138 1.00 90.62 96 GLY A N 1
ATOM 708 C CA . GLY A 1 96 ? 3.425 4.669 -1.387 1.00 90.62 96 GLY A CA 1
ATOM 709 C C . GLY A 1 96 ? 4.781 5.331 -1.638 1.00 90.62 96 GLY A C 1
ATOM 710 O O . GLY A 1 96 ? 5.300 5.251 -2.749 1.00 90.62 96 GLY A O 1
ATOM 711 N N . ALA A 1 97 ? 5.388 5.923 -0.607 1.00 91.25 97 ALA A N 1
ATOM 712 C CA . ALA A 1 97 ? 6.697 6.567 -0.705 1.00 91.25 97 ALA A CA 1
ATOM 713 C C . ALA A 1 97 ? 7.824 5.572 -1.035 1.00 91.25 97 ALA A C 1
ATOM 715 O O . ALA A 1 97 ? 8.706 5.880 -1.840 1.00 91.25 97 ALA A O 1
ATOM 716 N N . LEU A 1 98 ? 7.778 4.358 -0.472 1.00 90.44 98 LEU A N 1
ATOM 717 C CA . LEU A 1 98 ? 8.788 3.325 -0.720 1.00 90.44 98 LEU A CA 1
ATOM 718 C C . LEU A 1 98 ? 8.863 2.907 -2.194 1.00 90.44 98 LEU A C 1
ATOM 720 O O . LEU A 1 98 ? 9.957 2.636 -2.682 1.00 90.44 98 LEU A O 1
ATOM 724 N N . VAL A 1 99 ? 7.743 2.925 -2.925 1.00 90.62 99 VAL A N 1
ATOM 725 C CA . VAL A 1 99 ? 7.716 2.618 -4.371 1.00 90.62 99 VAL A CA 1
ATOM 726 C C . VAL A 1 99 ? 8.631 3.551 -5.172 1.00 90.62 99 VAL A C 1
ATOM 728 O O . VAL A 1 99 ? 9.210 3.145 -6.180 1.00 90.62 99 VAL A O 1
ATOM 731 N N . TRP A 1 100 ? 8.795 4.791 -4.715 1.00 87.56 100 TRP A N 1
ATOM 732 C CA . TRP A 1 100 ? 9.632 5.795 -5.368 1.00 87.56 100 TRP A CA 1
ATOM 733 C C . TRP A 1 100 ? 11.049 5.825 -4.803 1.00 87.56 100 TRP A C 1
ATOM 735 O O . TRP A 1 100 ? 12.012 5.934 -5.564 1.00 87.56 100 TRP A O 1
ATOM 745 N N . LEU A 1 101 ? 11.177 5.695 -3.481 1.00 89.12 101 LEU A N 1
ATOM 746 C CA . LEU A 1 101 ? 12.446 5.834 -2.772 1.00 89.12 101 LEU A CA 1
ATOM 747 C C . LEU A 1 101 ? 13.357 4.616 -2.956 1.00 89.12 101 LEU A C 1
ATOM 749 O O . LEU A 1 101 ? 14.558 4.785 -3.142 1.00 89.12 101 LEU A O 1
ATOM 753 N N . VAL A 1 102 ? 12.804 3.398 -2.954 1.00 87.56 102 VAL A N 1
ATOM 754 C CA . VAL A 1 102 ? 13.601 2.165 -3.055 1.00 87.56 102 VAL A CA 1
ATOM 755 C C . VAL A 1 102 ? 14.360 2.082 -4.388 1.00 87.56 102 VAL A C 1
ATOM 757 O O . VAL A 1 102 ? 15.575 1.897 -4.347 1.00 87.56 102 VAL A O 1
ATOM 760 N N . PRO A 1 103 ? 13.734 2.285 -5.568 1.00 84.44 103 PRO A N 1
ATOM 761 C CA . PRO A 1 103 ? 14.471 2.270 -6.833 1.00 84.44 103 PRO A CA 1
ATOM 762 C C . PRO A 1 103 ? 15.548 3.358 -6.924 1.00 84.44 103 PRO A C 1
ATOM 764 O O . PRO A 1 103 ? 16.609 3.116 -7.489 1.00 84.44 103 PRO A O 1
ATOM 767 N N . TRP A 1 104 ? 15.293 4.543 -6.358 1.00 85.88 104 TRP A N 1
ATOM 768 C CA . TRP A 1 104 ? 16.288 5.616 -6.298 1.00 85.88 104 TRP A CA 1
ATOM 769 C C . TRP A 1 104 ? 17.484 5.233 -5.418 1.00 85.88 104 TRP A C 1
ATOM 771 O O . TRP A 1 104 ? 18.624 5.412 -5.834 1.00 85.88 104 TRP A O 1
ATOM 781 N N . ALA A 1 105 ? 17.234 4.642 -4.246 1.00 84.56 105 ALA A N 1
ATOM 782 C CA . ALA A 1 105 ? 18.286 4.195 -3.338 1.00 84.56 105 ALA A CA 1
ATOM 783 C C . ALA A 1 105 ? 19.176 3.111 -3.968 1.00 84.56 105 ALA A C 1
ATOM 785 O O . ALA A 1 105 ? 20.393 3.167 -3.822 1.00 84.56 105 ALA A O 1
ATOM 786 N N . TYR A 1 106 ? 18.601 2.166 -4.720 1.00 79.12 106 TYR A N 1
ATOM 787 C CA . TYR A 1 106 ? 19.394 1.199 -5.490 1.00 79.12 106 TYR A CA 1
ATOM 788 C C . TYR A 1 106 ? 20.207 1.863 -6.605 1.00 79.12 106 TYR A C 1
ATOM 790 O O . TYR A 1 106 ? 21.342 1.463 -6.837 1.00 79.12 106 TYR A O 1
ATOM 798 N N . GLY A 1 107 ? 19.663 2.895 -7.255 1.00 76.94 107 GLY A N 1
ATOM 799 C CA . GLY A 1 107 ? 20.382 3.669 -8.267 1.00 76.94 107 GLY A CA 1
ATOM 800 C C . GLY A 1 107 ? 21.561 4.486 -7.724 1.00 76.94 107 GLY A C 1
ATOM 801 O O . GLY A 1 107 ? 22.432 4.847 -8.501 1.00 76.94 107 GLY A O 1
ATOM 802 N N . LEU A 1 108 ? 21.611 4.770 -6.417 1.00 73.88 108 LEU A N 1
ATOM 803 C CA . LEU A 1 108 ? 22.759 5.422 -5.769 1.00 73.88 108 LEU A CA 1
ATOM 804 C C . LEU A 1 108 ? 23.901 4.459 -5.424 1.00 73.88 108 LEU A C 1
ATOM 806 O O . LEU A 1 108 ? 25.026 4.902 -5.215 1.00 73.88 108 LEU A O 1
ATOM 810 N N . LEU A 1 109 ? 23.594 3.169 -5.279 1.00 69.88 109 LEU A N 1
ATOM 811 C CA . LEU A 1 109 ? 24.557 2.124 -4.920 1.00 69.88 109 LEU A CA 1
ATOM 812 C C . LEU A 1 109 ? 25.120 1.397 -6.154 1.00 69.88 109 LEU A C 1
ATOM 814 O O . LEU A 1 109 ? 25.873 0.437 -5.991 1.00 69.88 109 LEU A O 1
ATOM 818 N N . ALA A 1 110 ? 24.710 1.820 -7.352 1.00 55.16 110 ALA A N 1
ATOM 819 C CA . ALA A 1 110 ? 25.070 1.249 -8.646 1.00 55.16 110 ALA A CA 1
ATOM 820 C C . ALA A 1 110 ? 26.113 2.101 -9.378 1.00 55.16 110 ALA A C 1
ATOM 822 O O . ALA A 1 110 ? 26.092 3.341 -9.206 1.00 55.16 110 ALA A O 1
#

Radius of gyration: 19.1 Å; chains: 1; bounding box: 47×31×56 Å

Foldseek 3Di:
DVVVVVVVVVVLVVVLVVQLVVLPPDDDDPDPDVVVVVVVVLVSVLVSQLVSLLVVLVVQLVVLCVVLVVVCVDPVSVVVSVVSNVVSVVVSVVSSVCSVVVVVVVVVVD

InterPro domains:
  IPR031607 Cag pathogenicity island, type IV secretory system [PF16943] (23-108)

Organism: NCBI:txid1158614

pLDDT: mean 79.3, std 13.89, range [48.97, 94.0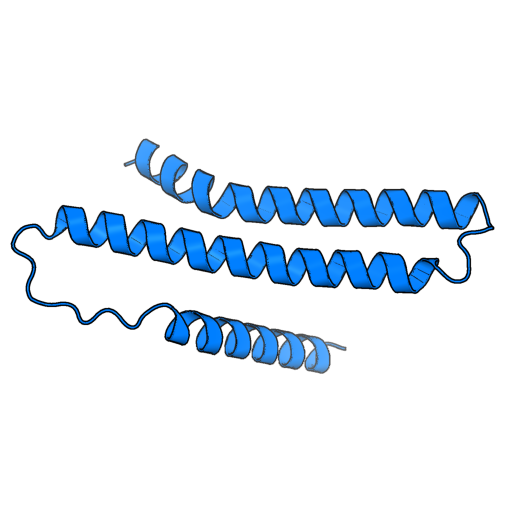6]